Protein AF-A0A6I3V0F7-F1 (afdb_monomer_lite)

pLDDT: mean 91.75, std 7.53, range [50.84, 97.44]

InterPro domains:
  IPR022719 Gliding motility-associated protein GldM, C-terminal [PF12080] (18-91)

Organism: Streptococcus pneumoniae (NCBI:txid1313)

Radius of gyration: 22.04 Å; chains: 1; bounding box: 53×34×64 Å

Sequence (92 aa):
PKGGTISQSFDFRVKNVPPPQGQVQGKNVVSMPASSIPNQKVAVAMPDFDFPVSFTVNIFMFKVPGRAAMMVTGNSMASVAALTKNLRSGDI

Structure (mmCIF, N/CA/C/O backbone):
data_AF-A0A6I3V0F7-F1
#
_entry.id   AF-A0A6I3V0F7-F1
#
loop_
_atom_site.group_PDB
_atom_site.id
_atom_site.type_symbol
_atom_site.label_atom_id
_atom_site.label_alt_id
_atom_site.label_comp_id
_atom_site.label_asym_id
_atom_site.label_entity_id
_atom_site.label_seq_id
_atom_site.pdbx_PDB_ins_code
_atom_site.Cartn_x
_atom_site.Cartn_y
_atom_site.Cartn_z
_atom_site.occupancy
_atom_site.B_iso_or_equiv
_atom_site.auth_seq_id
_atom_site.auth_comp_id
_atom_site.auth_asym_id
_atom_site.auth_atom_id
_atom_site.pdbx_PDB_model_num
ATOM 1 N N . PRO A 1 1 ? -41.192 17.031 41.311 1.00 50.84 1 PRO A N 1
ATOM 2 C CA . PRO A 1 1 ? -40.027 16.534 40.536 1.00 50.84 1 PRO A CA 1
ATOM 3 C C . PRO A 1 1 ? -38.793 16.376 41.446 1.00 50.8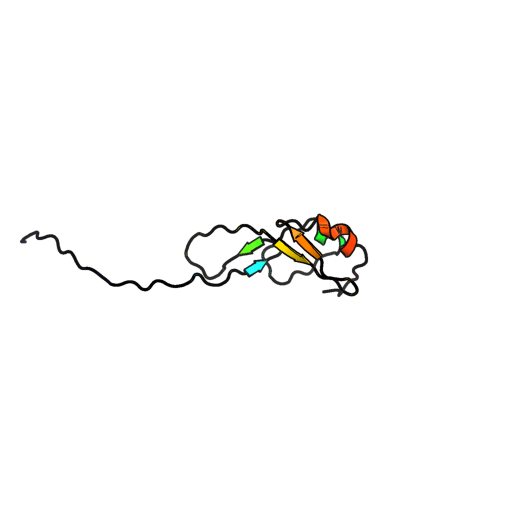4 1 PRO A C 1
ATOM 5 O O . PRO A 1 1 ? -38.106 17.352 41.728 1.00 50.84 1 PRO A O 1
ATOM 8 N N . LYS A 1 2 ? -38.561 15.174 41.995 1.00 58.16 2 LYS A N 1
ATOM 9 C CA . LYS A 1 2 ? -37.389 14.905 42.847 1.00 58.16 2 LYS A CA 1
ATOM 10 C C . LYS A 1 2 ? -36.190 14.589 41.943 1.00 58.16 2 LYS A C 1
ATOM 12 O O . LYS A 1 2 ? -36.132 13.511 41.364 1.00 58.16 2 LYS A O 1
ATOM 17 N N . GLY A 1 3 ? -35.299 15.568 41.777 1.00 65.75 3 GLY A N 1
ATOM 18 C CA . GLY A 1 3 ? -34.141 15.555 40.874 1.00 65.75 3 GLY A CA 1
ATOM 19 C C . GLY A 1 3 ? -32.979 14.676 41.341 1.00 65.75 3 GLY A C 1
ATOM 20 O O . GLY A 1 3 ? -31.885 15.180 41.565 1.00 65.75 3 GLY A O 1
ATOM 21 N N . GLY A 1 4 ? -33.219 13.377 41.516 1.00 75.75 4 GLY A N 1
ATOM 22 C CA . GLY A 1 4 ? -32.150 12.411 41.774 1.00 75.75 4 GLY A CA 1
ATOM 23 C C . GLY A 1 4 ? -31.445 12.007 40.479 1.00 75.75 4 GLY A C 1
ATOM 24 O O . GLY A 1 4 ? -32.103 11.641 39.507 1.00 75.75 4 GLY A O 1
ATOM 25 N N . THR A 1 5 ? -30.114 12.057 40.463 1.00 76.56 5 THR A N 1
ATOM 26 C CA . THR A 1 5 ? -29.297 11.560 39.349 1.00 76.56 5 THR A CA 1
ATOM 27 C C . THR A 1 5 ? -29.450 10.043 39.242 1.00 76.56 5 THR A C 1
ATOM 29 O O . THR A 1 5 ? -29.109 9.318 40.175 1.00 76.56 5 THR A O 1
ATOM 32 N N . ILE A 1 6 ? -29.963 9.552 38.114 1.00 77.75 6 ILE A N 1
ATOM 33 C CA . ILE A 1 6 ? -30.039 8.115 37.829 1.00 77.75 6 ILE A CA 1
ATOM 34 C C . ILE A 1 6 ? -28.737 7.710 37.135 1.00 77.75 6 ILE A C 1
ATOM 36 O O . ILE A 1 6 ? -28.418 8.228 36.069 1.00 77.75 6 ILE A O 1
ATOM 40 N N . SER A 1 7 ? -27.998 6.783 37.743 1.00 83.31 7 SER A N 1
ATOM 41 C CA . SER A 1 7 ? -26.821 6.142 37.152 1.00 83.31 7 SER A CA 1
ATOM 42 C C . SER A 1 7 ? -27.127 4.659 36.952 1.00 83.31 7 SER A C 1
ATOM 44 O O . SER A 1 7 ? -27.539 3.988 37.898 1.00 83.31 7 SER A O 1
ATOM 46 N N . GLN A 1 8 ? -26.978 4.160 35.724 1.00 84.25 8 GLN A N 1
ATOM 47 C CA . GLN A 1 8 ? -27.113 2.742 35.382 1.00 84.25 8 GLN A CA 1
ATOM 48 C C . GLN A 1 8 ? -25.866 2.291 34.623 1.00 84.25 8 GLN A C 1
ATOM 50 O O . GLN A 1 8 ? -25.401 2.980 33.714 1.00 84.25 8 GLN A O 1
ATOM 55 N N . SER A 1 9 ? -25.327 1.137 35.006 1.00 88.19 9 SER A N 1
ATOM 56 C CA . SER A 1 9 ? -24.210 0.487 34.326 1.00 88.19 9 SER A CA 1
ATOM 57 C C . SER A 1 9 ? -24.720 -0.477 33.260 1.00 88.19 9 SER A C 1
ATOM 59 O O . SER A 1 9 ? -25.687 -1.201 33.493 1.00 88.19 9 SER A O 1
ATOM 61 N N . PHE A 1 10 ? -24.023 -0.532 32.128 1.00 89.12 10 PHE A N 1
ATOM 62 C CA . PHE A 1 10 ? -24.271 -1.502 31.067 1.00 89.12 10 PHE A CA 1
ATOM 63 C C . PHE A 1 10 ? -22.987 -2.251 30.749 1.00 89.12 10 PHE A C 1
ATOM 65 O O . PHE A 1 10 ? -21.920 -1.644 30.635 1.00 89.12 10 PHE A O 1
ATOM 72 N N . ASP A 1 11 ? -23.109 -3.558 30.557 1.00 92.25 11 ASP A N 1
ATOM 73 C CA . ASP A 1 11 ? -21.996 -4.381 30.111 1.00 92.25 11 ASP A CA 1
ATOM 74 C C . ASP A 1 11 ? -21.864 -4.295 28.589 1.00 92.25 11 ASP A C 1
ATOM 76 O O . ASP A 1 11 ? -22.816 -4.530 27.839 1.00 92.25 11 ASP A O 1
ATOM 80 N N . PHE A 1 12 ? -20.655 -3.991 28.123 1.00 94.38 12 PHE A N 1
ATOM 81 C CA . PHE A 1 12 ? -20.318 -3.955 26.705 1.00 94.38 12 PHE A CA 1
ATOM 82 C C . PHE A 1 12 ? -19.422 -5.130 26.336 1.00 94.38 12 PHE A C 1
ATOM 84 O O . PHE A 1 12 ? -18.601 -5.603 27.120 1.00 94.38 12 PHE A O 1
ATOM 91 N N . ARG A 1 13 ? -19.558 -5.598 25.094 1.00 93.31 13 ARG A N 1
ATOM 92 C CA . ARG A 1 13 ? -18.701 -6.653 24.553 1.00 93.31 13 ARG A CA 1
ATOM 93 C C . ARG A 1 13 ? -17.487 -6.029 23.879 1.00 93.31 13 ARG A C 1
ATOM 95 O O . ARG A 1 13 ? -17.643 -5.195 22.992 1.00 93.31 13 ARG A O 1
ATOM 102 N N . VAL A 1 14 ? -16.298 -6.514 24.218 1.00 93.75 14 VAL A N 1
ATOM 103 C CA . VAL A 1 14 ? -15.074 -6.229 23.460 1.00 93.75 14 VAL A CA 1
ATOM 104 C C . VAL A 1 14 ? -15.038 -7.147 22.235 1.00 93.75 14 VAL A C 1
ATOM 106 O O . VAL A 1 14 ? -15.223 -8.362 22.352 1.00 93.75 14 VAL A O 1
ATOM 109 N N . LYS A 1 15 ? -14.855 -6.569 21.046 1.00 91.44 15 LYS A N 1
ATOM 110 C CA . LYS A 1 15 ? -14.788 -7.285 19.765 1.00 91.44 15 LYS A CA 1
ATOM 111 C C . LYS A 1 15 ? -13.482 -6.965 19.049 1.00 91.44 15 LYS A C 1
ATOM 113 O O . LYS A 1 15 ? -12.927 -5.886 19.221 1.00 91.44 15 LYS A O 1
ATOM 118 N N . ASN A 1 16 ? -13.021 -7.908 18.234 1.00 89.31 16 ASN A N 1
ATOM 119 C CA . ASN A 1 16 ? -11.887 -7.682 17.346 1.00 89.31 16 ASN A CA 1
ATOM 120 C C . ASN A 1 16 ? -12.302 -6.769 16.188 1.00 89.31 16 ASN A C 1
ATOM 122 O O . ASN A 1 16 ? -13.441 -6.837 15.720 1.00 89.31 16 ASN A O 1
ATOM 126 N N . VAL A 1 17 ? -11.361 -5.958 15.708 1.00 88.00 17 VAL A N 1
ATOM 127 C CA . VAL A 1 17 ? -11.532 -5.188 14.472 1.00 88.00 17 VAL A CA 1
ATOM 128 C C . VAL A 1 17 ? -11.530 -6.164 13.284 1.00 88.00 17 VAL A C 1
ATOM 130 O O . VAL A 1 17 ? -10.705 -7.085 13.273 1.00 88.00 17 VAL A O 1
ATOM 133 N N . PRO A 1 18 ? -12.432 -6.007 12.296 1.00 88.75 18 PRO A N 1
ATOM 134 C CA . PRO A 1 18 ? -12.401 -6.804 11.074 1.00 88.75 18 PRO A CA 1
ATOM 135 C C . PRO A 1 18 ? -11.038 -6.727 10.365 1.00 88.75 18 PRO A C 1
ATOM 137 O O . PRO A 1 18 ? -10.324 -5.733 10.502 1.00 88.75 18 PRO A O 1
ATOM 140 N N . PRO A 1 19 ? -10.648 -7.751 9.589 1.00 90.62 19 PRO A N 1
ATOM 141 C CA . PRO A 1 19 ? -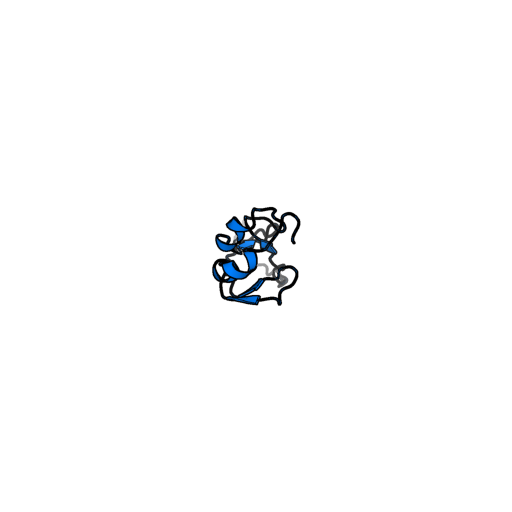9.419 -7.684 8.813 1.00 90.62 19 PRO A CA 1
ATOM 142 C C . PRO A 1 19 ? -9.530 -6.592 7.733 1.00 90.62 19 PRO A C 1
ATOM 144 O O . PRO A 1 19 ? -10.531 -6.546 7.012 1.00 90.62 19 PRO A O 1
ATOM 147 N N . PRO A 1 20 ? -8.522 -5.716 7.590 1.00 93.31 20 PRO A N 1
ATOM 148 C CA . PRO A 1 20 ? -8.520 -4.723 6.528 1.00 93.31 20 PRO A CA 1
ATOM 149 C C . PRO A 1 20 ? -8.177 -5.353 5.168 1.00 93.31 20 PRO A C 1
ATOM 151 O O . PRO A 1 20 ? -7.654 -6.465 5.087 1.00 93.31 20 PRO A O 1
ATOM 154 N N . GLN A 1 21 ? -8.432 -4.613 4.091 1.00 94.50 21 GLN A N 1
ATOM 155 C CA . GLN A 1 21 ? -8.182 -5.025 2.710 1.00 94.50 21 GLN A CA 1
ATOM 156 C C . GLN A 1 21 ? -7.007 -4.247 2.115 1.00 94.50 21 GLN A C 1
ATOM 158 O O . GLN A 1 21 ? -6.960 -3.019 2.194 1.00 94.50 21 GLN A O 1
ATOM 163 N N . GLY A 1 22 ? -6.067 -4.960 1.493 1.00 95.12 22 GLY A N 1
ATOM 164 C CA . GLY A 1 22 ? -4.999 -4.352 0.701 1.00 95.12 22 GLY A CA 1
ATOM 165 C C . GLY A 1 22 ? -5.521 -3.905 -0.663 1.00 95.12 22 GLY A C 1
ATOM 166 O O . GLY A 1 22 ? -6.255 -4.639 -1.319 1.00 95.12 22 GLY A O 1
ATOM 167 N N . GLN A 1 23 ? -5.138 -2.708 -1.094 1.00 96.25 23 GLN A N 1
ATOM 168 C CA . GLN A 1 23 ? -5.621 -2.104 -2.331 1.00 96.25 23 GLN A CA 1
ATOM 169 C C . GLN A 1 23 ? -4.498 -1.457 -3.130 1.00 96.25 23 GLN A C 1
ATOM 171 O O . GLN A 1 23 ? -3.521 -0.946 -2.584 1.00 96.25 23 GLN A O 1
ATOM 176 N N . VAL A 1 24 ? -4.689 -1.409 -4.443 1.00 96.06 24 VAL A N 1
ATOM 177 C CA . VAL A 1 24 ? -3.878 -0.628 -5.378 1.00 96.06 24 VAL A CA 1
ATOM 178 C C . VAL A 1 24 ? -4.848 0.245 -6.165 1.00 96.06 24 VAL A C 1
ATOM 180 O O . VAL A 1 24 ? -5.810 -0.260 -6.738 1.00 96.06 24 VAL A O 1
ATOM 183 N N . GLN A 1 25 ? -4.653 1.566 -6.138 1.00 94.06 25 GLN A N 1
ATOM 184 C CA . GLN A 1 25 ? -5.603 2.542 -6.705 1.00 94.06 25 GLN A CA 1
ATOM 185 C C . GLN A 1 25 ? -7.050 2.392 -6.184 1.00 94.06 25 GLN A C 1
ATOM 187 O O . GLN A 1 25 ? -8.014 2.522 -6.937 1.00 94.06 25 GLN A O 1
ATOM 192 N N . GLY A 1 26 ? -7.215 2.083 -4.894 1.00 93.75 26 GLY A N 1
ATOM 193 C CA . GLY A 1 26 ? -8.538 1.942 -4.272 1.00 93.75 26 GLY A CA 1
ATOM 194 C C . GLY A 1 26 ? -9.300 0.671 -4.671 1.00 93.75 26 GLY A C 1
ATOM 195 O O . GLY A 1 26 ? -10.502 0.579 -4.437 1.00 93.75 26 GLY A O 1
ATOM 196 N N . LYS A 1 27 ? -8.633 -0.297 -5.315 1.00 94.88 27 LYS A N 1
ATOM 197 C CA . LYS A 1 27 ? -9.240 -1.545 -5.797 1.00 94.88 27 LYS A CA 1
ATOM 198 C C . LYS A 1 27 ? -8.416 -2.761 -5.380 1.00 94.88 27 LYS A C 1
ATOM 200 O O . LYS A 1 27 ? -7.204 -2.663 -5.202 1.00 94.88 27 LYS A O 1
ATOM 205 N N . ASN A 1 28 ? -9.078 -3.914 -5.280 1.00 93.75 28 ASN A N 1
ATOM 206 C CA . ASN A 1 28 ? -8.434 -5.198 -4.969 1.00 93.75 28 ASN A CA 1
ATOM 207 C C . ASN A 1 28 ? -7.803 -5.835 -6.215 1.00 93.75 28 ASN A C 1
ATOM 209 O O . ASN A 1 28 ? -6.740 -6.440 -6.142 1.00 93.75 28 ASN A O 1
ATOM 213 N N . VAL A 1 29 ? -8.461 -5.680 -7.365 1.00 94.12 29 VAL A N 1
ATOM 214 C CA . VAL A 1 29 ? -7.968 -6.115 -8.672 1.00 94.12 29 VAL A CA 1
ATOM 215 C C . VAL A 1 29 ? -8.011 -4.909 -9.592 1.00 94.12 29 VAL A C 1
ATOM 217 O O . VAL A 1 29 ? -9.043 -4.247 -9.726 1.00 94.12 29 VAL A O 1
ATOM 220 N N . VAL A 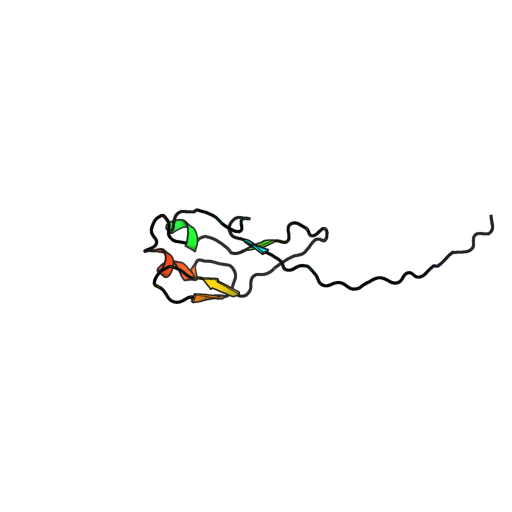1 30 ? -6.877 -4.602 -10.206 1.00 94.94 30 VAL A N 1
ATOM 221 C CA . VAL A 1 30 ? -6.728 -3.461 -11.103 1.00 94.94 30 VAL A CA 1
ATOM 222 C C . VAL A 1 30 ? -5.946 -3.900 -12.333 1.00 94.94 30 VAL A C 1
ATOM 224 O O . VAL A 1 30 ? -4.902 -4.534 -12.223 1.00 94.94 30 VAL A O 1
ATOM 227 N N . SER A 1 31 ? -6.469 -3.566 -13.511 1.00 94.62 31 SER A N 1
ATOM 228 C CA . SER A 1 31 ? -5.750 -3.736 -14.771 1.00 94.62 31 SER A CA 1
ATOM 229 C C . SER A 1 31 ? -5.010 -2.444 -15.084 1.00 94.62 31 SER A C 1
ATOM 231 O O . SER A 1 31 ? -5.601 -1.363 -15.030 1.00 94.62 31 SER A O 1
ATOM 233 N N . MET A 1 32 ? -3.715 -2.543 -15.372 1.00 94.88 32 MET A N 1
ATOM 234 C CA . MET A 1 32 ? -2.888 -1.393 -15.721 1.00 94.88 32 MET A CA 1
ATOM 235 C C . MET A 1 32 ? -1.711 -1.801 -16.615 1.00 94.88 32 MET A C 1
ATOM 237 O O . MET A 1 32 ? -1.328 -2.973 -16.625 1.00 94.88 32 MET A O 1
ATOM 241 N N . PRO A 1 33 ? -1.096 -0.853 -17.342 1.00 94.31 33 PRO A N 1
ATOM 242 C CA . PRO A 1 33 ? 0.141 -1.114 -18.066 1.00 94.31 33 PRO A CA 1
ATOM 243 C C . PRO A 1 33 ? 1.269 -1.571 -17.129 1.00 94.31 33 PRO A C 1
ATOM 245 O O . PRO A 1 33 ? 1.466 -1.010 -16.053 1.00 94.31 33 PRO A O 1
ATOM 248 N N . ALA A 1 34 ? 2.091 -2.526 -17.568 1.00 93.81 34 ALA A N 1
ATOM 249 C CA . ALA A 1 34 ? 3.237 -2.999 -16.783 1.00 93.81 34 ALA A CA 1
ATOM 250 C C . ALA A 1 34 ? 4.213 -1.867 -16.394 1.00 93.81 34 ALA A C 1
ATOM 252 O O . ALA A 1 34 ? 4.824 -1.891 -15.324 1.00 93.81 34 ALA A O 1
ATOM 253 N N . SER A 1 35 ? 4.315 -0.839 -17.242 1.00 93.69 35 SER A N 1
ATOM 254 C CA . SER A 1 35 ? 5.131 0.353 -17.009 1.00 93.69 35 SER A CA 1
ATOM 255 C C . SER A 1 35 ? 4.628 1.235 -15.863 1.00 93.69 35 SER A C 1
ATOM 257 O O . SER A 1 35 ? 5.425 1.978 -15.293 1.00 93.69 35 SER A O 1
ATOM 259 N N . SER A 1 36 ? 3.343 1.167 -15.493 1.00 95.31 36 SER A N 1
ATOM 260 C CA . SER A 1 36 ? 2.793 1.979 -14.402 1.00 95.31 36 SER A CA 1
ATOM 261 C C . SER A 1 36 ? 2.922 1.323 -13.032 1.00 95.31 36 SER A C 1
ATOM 263 O O . SER A 1 36 ? 2.841 2.042 -12.036 1.00 95.31 36 SER A O 1
ATOM 265 N N . ILE A 1 37 ? 3.128 0.002 -12.967 1.00 95.56 37 ILE A N 1
ATOM 266 C CA . ILE A 1 37 ? 3.226 -0.767 -11.713 1.00 95.56 37 ILE A CA 1
ATOM 267 C C . ILE A 1 37 ? 4.272 -0.175 -10.751 1.00 95.56 37 ILE A C 1
ATOM 269 O O . ILE A 1 37 ? 3.927 0.050 -9.593 1.00 95.56 37 ILE A O 1
ATOM 273 N N . PRO A 1 38 ? 5.503 0.178 -11.178 1.00 96.00 38 PRO A N 1
ATOM 274 C CA . PRO A 1 38 ? 6.525 0.671 -10.249 1.00 96.00 38 PRO A CA 1
ATOM 275 C C . PRO A 1 38 ? 6.185 2.011 -9.587 1.00 96.00 38 PRO A C 1
ATOM 277 O O . PRO A 1 38 ? 6.732 2.340 -8.539 1.00 96.00 38 PRO A O 1
ATOM 280 N N . ASN A 1 39 ? 5.267 2.775 -10.183 1.00 96.44 39 ASN A N 1
ATOM 281 C CA . ASN A 1 39 ? 4.818 4.066 -9.662 1.00 96.44 39 ASN A CA 1
ATOM 282 C C . ASN A 1 39 ? 3.623 3.937 -8.706 1.00 96.44 39 ASN A C 1
ATOM 284 O O . ASN A 1 39 ? 3.137 4.943 -8.189 1.00 96.44 39 ASN A O 1
ATOM 288 N N . GLN A 1 40 ? 3.120 2.721 -8.483 1.00 97.12 40 GLN A N 1
ATOM 289 C CA . GLN A 1 40 ? 1.988 2.489 -7.597 1.00 97.12 40 GLN A CA 1
ATOM 290 C C . GLN A 1 40 ? 2.416 2.359 -6.139 1.00 97.12 40 GLN A C 1
ATOM 292 O O . GLN A 1 40 ? 3.566 2.057 -5.802 1.00 97.12 40 GLN A O 1
ATOM 297 N N . LYS A 1 41 ? 1.432 2.555 -5.263 1.00 97.25 41 LYS A N 1
ATOM 298 C CA . LYS A 1 41 ? 1.548 2.295 -3.835 1.00 97.25 41 LYS A CA 1
ATOM 299 C C . LYS A 1 41 ? 0.468 1.316 -3.402 1.00 97.25 41 LYS A C 1
ATOM 301 O O . LYS A 1 41 ? -0.668 1.396 -3.868 1.00 97.25 41 LYS A O 1
ATOM 306 N N . VAL A 1 42 ? 0.836 0.423 -2.495 1.00 97.19 42 VAL A N 1
ATOM 307 C CA . VAL A 1 42 ? -0.101 -0.414 -1.753 1.00 97.19 42 VAL A CA 1
ATOM 308 C C . VAL A 1 42 ? -0.746 0.453 -0.676 1.00 97.19 42 VAL A C 1
ATOM 310 O O . VAL A 1 42 ? -0.067 1.141 0.089 1.00 97.19 42 VAL A O 1
ATOM 313 N N . ALA A 1 43 ? -2.066 0.436 -0.637 1.00 96.12 43 ALA A N 1
ATOM 314 C CA . ALA A 1 43 ? -2.886 1.090 0.364 1.00 96.12 43 ALA A CA 1
ATOM 315 C C . ALA A 1 43 ? -3.679 0.039 1.140 1.00 96.12 43 ALA A C 1
ATOM 317 O O . ALA A 1 43 ? -3.731 -1.132 0.763 1.00 96.12 43 ALA A O 1
ATOM 318 N N . VAL A 1 44 ? -4.292 0.468 2.235 1.00 95.62 44 VAL A N 1
ATOM 319 C CA . VAL A 1 44 ? -5.138 -0.376 3.072 1.00 95.62 44 VAL A CA 1
ATOM 320 C C . VAL A 1 44 ? -6.452 0.353 3.287 1.00 95.62 44 VAL A C 1
ATOM 322 O O . VAL A 1 44 ? -6.446 1.549 3.577 1.00 95.62 44 VAL A O 1
ATOM 325 N N . ALA A 1 45 ? -7.560 -0.362 3.142 1.00 92.25 45 ALA A N 1
ATOM 326 C CA . ALA A 1 45 ? -8.898 0.165 3.350 1.00 92.25 45 ALA A CA 1
ATOM 327 C C . ALA A 1 45 ? -9.750 -0.810 4.166 1.00 92.25 45 ALA A C 1
ATOM 329 O O . ALA A 1 45 ? -9.516 -2.019 4.168 1.00 92.25 45 ALA A O 1
ATOM 330 N N . MET A 1 46 ? -10.765 -0.273 4.837 1.00 93.00 46 MET A N 1
ATOM 331 C CA . MET A 1 46 ? -11.771 -1.045 5.560 1.00 93.00 46 MET A CA 1
ATOM 332 C C . MET A 1 46 ? -13.153 -0.465 5.224 1.00 93.00 46 MET A C 1
ATOM 334 O O . MET A 1 46 ? -13.618 0.424 5.928 1.00 93.00 46 MET A O 1
ATOM 338 N N . PRO A 1 47 ? -13.759 -0.877 4.094 1.00 87.00 47 PRO A N 1
ATOM 339 C CA . PRO A 1 47 ? -14.931 -0.199 3.532 1.00 87.00 47 PRO A CA 1
ATOM 340 C C . PRO A 1 47 ? -16.181 -0.259 4.421 1.00 87.00 47 PRO A C 1
ATOM 342 O O . PRO A 1 47 ? -16.971 0.674 4.393 1.00 87.00 47 PRO A O 1
ATOM 345 N N . ASP A 1 48 ? -16.331 -1.306 5.235 1.00 86.38 48 ASP A N 1
ATOM 346 C CA . ASP A 1 48 ? -17.528 -1.551 6.054 1.00 86.38 48 ASP A CA 1
ATOM 347 C C . ASP A 1 48 ? -17.324 -1.193 7.540 1.00 86.38 48 ASP A C 1
ATOM 349 O O . ASP A 1 48 ? -17.912 -1.819 8.425 1.00 86.38 48 ASP A O 1
ATOM 353 N N . PHE A 1 49 ? -16.425 -0.251 7.847 1.00 92.00 49 PHE A N 1
ATOM 354 C CA . PHE A 1 49 ? -16.088 0.108 9.226 1.00 92.00 49 PHE A CA 1
ATOM 355 C C . PHE A 1 49 ? -16.410 1.567 9.539 1.00 92.00 49 PHE A C 1
ATOM 357 O O . PHE A 1 49 ? -15.771 2.485 9.032 1.00 92.00 49 PHE A O 1
ATOM 364 N N . ASP A 1 50 ? -17.376 1.757 10.438 1.00 90.25 50 ASP A N 1
ATOM 365 C CA . ASP A 1 50 ? -17.950 3.066 10.780 1.00 90.25 50 ASP A CA 1
ATOM 366 C C . ASP A 1 50 ? -17.051 3.946 11.666 1.00 90.25 50 ASP A C 1
ATOM 368 O O . ASP A 1 50 ? -17.402 5.086 11.974 1.00 90.25 50 ASP A O 1
ATOM 372 N N . PHE A 1 51 ? -15.889 3.446 12.096 1.00 89.44 51 PHE A N 1
ATOM 373 C CA . PHE A 1 51 ? -14.955 4.212 12.921 1.00 89.44 51 PHE A CA 1
ATOM 374 C C . PHE A 1 51 ? -13.753 4.688 12.095 1.00 89.44 51 PHE A C 1
ATOM 376 O O . PHE A 1 51 ? -13.182 3.905 11.333 1.00 89.44 51 PHE A O 1
ATOM 383 N N . PRO A 1 52 ? -13.301 5.943 12.270 1.00 89.06 52 PRO A N 1
ATOM 384 C CA . PRO A 1 52 ? -12.131 6.447 11.566 1.00 89.06 52 PRO A CA 1
ATOM 385 C C . PRO A 1 52 ? -10.871 5.715 12.039 1.00 89.06 52 PRO A C 1
ATOM 387 O O . PRO A 1 52 ? -10.534 5.718 13.223 1.00 89.06 52 PRO A O 1
ATOM 390 N N . VAL A 1 53 ? -10.156 5.105 11.096 1.00 89.69 53 VAL A N 1
ATOM 391 C CA . VAL A 1 53 ? -8.913 4.365 11.339 1.00 89.69 53 VAL A CA 1
ATOM 392 C C . VAL A 1 53 ? -7.858 4.725 10.303 1.00 89.69 53 VAL A C 1
ATOM 394 O O . VAL A 1 53 ? -8.168 4.993 9.144 1.00 89.69 53 VAL A O 1
ATOM 397 N N . SER A 1 54 ? -6.598 4.696 10.734 1.00 91.56 54 SER A N 1
ATOM 398 C CA . SER A 1 54 ? -5.430 4.968 9.895 1.00 91.56 54 SER A CA 1
ATOM 399 C C . SER A 1 54 ? -4.544 3.732 9.828 1.00 91.56 54 SER A C 1
ATOM 401 O O . SER A 1 54 ? -4.264 3.108 10.852 1.00 91.56 54 SER A O 1
ATOM 403 N N . PHE A 1 55 ? -4.071 3.397 8.629 1.00 93.25 55 PHE A N 1
ATOM 404 C CA . PHE A 1 55 ? -3.257 2.210 8.382 1.00 93.25 55 PHE A CA 1
ATOM 405 C C . PHE A 1 55 ? -1.905 2.573 7.772 1.00 93.25 55 PHE A C 1
ATOM 407 O O . PHE A 1 55 ? -1.810 3.457 6.921 1.00 93.25 55 PHE A O 1
ATOM 414 N N . THR A 1 56 ? -0.879 1.809 8.148 1.00 94.94 56 THR A N 1
ATOM 415 C CA . THR A 1 56 ? 0.466 1.889 7.569 1.00 94.94 56 TH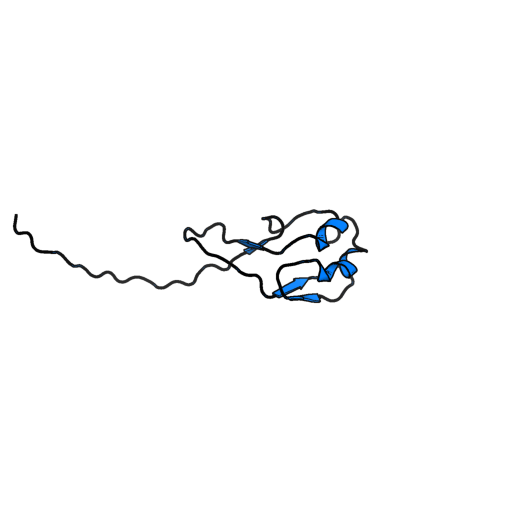R A C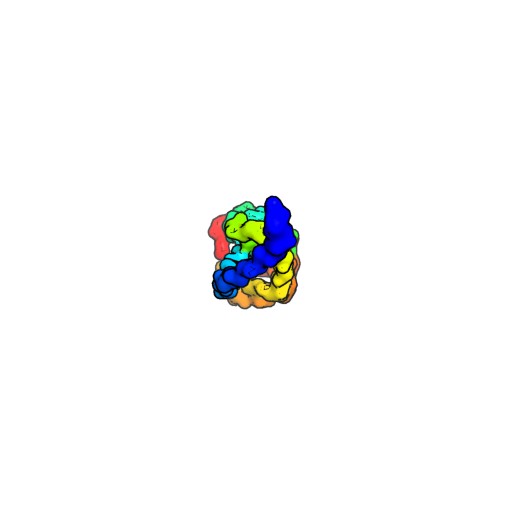A 1
ATOM 416 C C . THR A 1 56 ? 0.855 0.525 7.017 1.00 94.94 56 THR A C 1
ATOM 418 O O . THR A 1 56 ? 0.794 -0.479 7.727 1.00 94.94 56 THR A O 1
ATOM 421 N N . VAL A 1 57 ? 1.270 0.477 5.749 1.00 96.81 57 VAL A N 1
ATOM 422 C CA . VAL A 1 57 ? 1.802 -0.747 5.134 1.00 96.81 57 VAL A CA 1
ATOM 423 C C . VAL A 1 57 ? 3.284 -0.867 5.460 1.00 96.81 57 VAL A C 1
ATOM 425 O O . VAL A 1 57 ? 4.092 -0.055 5.007 1.00 96.81 57 VAL A O 1
ATOM 428 N N . ASN A 1 58 ? 3.632 -1.904 6.220 1.00 96.38 58 ASN A N 1
ATOM 429 C CA . ASN A 1 58 ? 5.010 -2.169 6.626 1.00 96.38 58 ASN A CA 1
ATOM 430 C C . ASN A 1 58 ? 5.748 -3.065 5.630 1.00 96.38 58 ASN A C 1
ATOM 432 O O . ASN A 1 58 ? 6.894 -2.782 5.295 1.00 96.38 58 ASN A O 1
ATOM 436 N N . ILE A 1 59 ? 5.121 -4.158 5.186 1.00 96.62 59 ILE A N 1
ATOM 437 C CA . ILE A 1 59 ? 5.714 -5.148 4.279 1.00 96.62 59 ILE A CA 1
ATOM 438 C C . ILE A 1 59 ? 4.604 -5.719 3.391 1.00 96.62 59 ILE A C 1
ATOM 440 O O . ILE A 1 59 ? 3.491 -5.951 3.868 1.00 96.62 59 ILE A O 1
ATOM 444 N N . PHE A 1 60 ? 4.907 -5.986 2.122 1.00 96.69 60 PHE A N 1
ATOM 445 C CA . PHE A 1 60 ? 4.065 -6.790 1.235 1.00 96.69 60 PHE A CA 1
ATOM 446 C C . PHE A 1 60 ? 4.909 -7.760 0.403 1.00 96.69 60 PHE A C 1
ATOM 448 O O . PHE A 1 60 ? 6.129 -7.630 0.306 1.00 96.69 60 PHE A O 1
ATOM 455 N N . MET A 1 61 ? 4.253 -8.754 -0.192 1.00 96.50 61 MET A N 1
ATOM 456 C CA . MET A 1 61 ? 4.896 -9.723 -1.075 1.00 96.50 61 MET A CA 1
ATOM 457 C C . MET A 1 61 ? 4.437 -9.493 -2.512 1.00 96.50 61 MET A C 1
ATOM 459 O O . MET A 1 61 ? 3.241 -9.412 -2.779 1.00 96.50 61 MET A O 1
ATOM 463 N N . PHE A 1 62 ? 5.392 -9.385 -3.430 1.00 96.00 62 PHE A N 1
ATOM 464 C CA . PHE A 1 62 ? 5.152 -9.172 -4.851 1.00 96.00 62 PHE A CA 1
ATOM 465 C C . PHE A 1 62 ? 5.544 -10.422 -5.633 1.00 96.00 62 PHE A C 1
ATOM 467 O O . PHE A 1 62 ? 6.650 -10.942 -5.470 1.00 96.00 62 PHE A O 1
ATOM 474 N N . LYS A 1 63 ? 4.649 -10.912 -6.486 1.00 95.31 63 LYS A N 1
ATOM 475 C CA . LYS A 1 63 ? 4.872 -12.103 -7.306 1.00 95.31 63 LYS A CA 1
ATOM 476 C C . LYS A 1 63 ? 4.487 -11.794 -8.743 1.00 95.31 63 LYS A C 1
ATOM 478 O O . LYS A 1 63 ? 3.483 -11.141 -8.978 1.00 95.31 63 LYS A O 1
ATOM 483 N N . VAL A 1 64 ? 5.292 -12.292 -9.674 1.00 94.69 64 VAL A N 1
ATOM 484 C CA . VAL A 1 64 ? 5.012 -12.257 -11.111 1.00 94.69 64 VAL A CA 1
ATOM 485 C C . VAL A 1 64 ? 5.229 -13.646 -11.708 1.00 94.69 64 VAL A C 1
ATOM 487 O O . VAL A 1 64 ? 5.989 -14.441 -11.135 1.00 94.69 64 VAL A O 1
ATOM 490 N N . PRO A 1 65 ? 4.611 -13.963 -12.854 1.00 93.56 65 PRO A N 1
ATOM 491 C CA . PRO A 1 65 ? 4.839 -15.227 -13.542 1.00 93.56 65 PRO A CA 1
ATOM 492 C C . PRO A 1 65 ? 6.329 -15.481 -13.833 1.00 93.56 65 PRO A C 1
ATOM 494 O O . PRO A 1 65 ? 7.064 -14.601 -14.279 1.00 93.56 65 PRO A O 1
ATOM 497 N N . GLY A 1 66 ? 6.797 -16.704 -13.562 1.00 91.50 66 GLY A N 1
ATOM 498 C CA . GLY A 1 66 ? 8.165 -17.138 -13.882 1.00 91.50 66 GLY A CA 1
ATOM 499 C C . GLY A 1 66 ? 9.284 -16.576 -12.992 1.00 91.50 66 GLY A C 1
ATOM 500 O O . GLY A 1 66 ? 10.458 -16.806 -13.287 1.00 91.50 66 GLY A O 1
ATOM 501 N N . ARG A 1 67 ? 8.968 -15.857 -11.906 1.00 91.31 67 ARG A N 1
ATOM 502 C CA . ARG A 1 67 ? 9.954 -15.362 -10.927 1.00 91.31 67 ARG A CA 1
ATOM 503 C C . ARG A 1 67 ? 9.572 -15.762 -9.504 1.00 91.31 67 ARG A C 1
ATOM 505 O O . ARG A 1 67 ? 8.401 -15.967 -9.190 1.00 91.31 67 ARG A O 1
ATOM 512 N N . ALA A 1 68 ? 10.576 -15.861 -8.635 1.00 92.81 68 ALA A N 1
ATOM 513 C CA . ALA A 1 68 ? 10.347 -16.014 -7.204 1.00 92.81 68 ALA A CA 1
ATOM 514 C C . ALA A 1 68 ? 9.640 -14.770 -6.641 1.00 92.81 68 ALA A C 1
ATOM 516 O O . ALA A 1 68 ? 9.828 -13.660 -7.142 1.00 92.81 68 ALA A O 1
ATOM 517 N N . ALA A 1 69 ? 8.830 -14.966 -5.601 1.00 95.31 69 ALA A N 1
ATOM 518 C CA . ALA A 1 69 ? 8.196 -13.858 -4.905 1.00 95.31 69 ALA A CA 1
ATOM 519 C C . ALA A 1 69 ? 9.254 -13.001 -4.194 1.00 95.31 69 ALA A C 1
ATOM 521 O O . ALA A 1 69 ? 10.211 -13.523 -3.621 1.00 95.31 69 ALA A O 1
ATOM 522 N N . MET A 1 70 ? 9.066 -11.687 -4.228 1.00 95.19 70 MET A N 1
ATOM 523 C CA . MET A 1 70 ? 9.935 -10.708 -3.591 1.00 95.19 70 MET A CA 1
ATOM 524 C C . MET A 1 70 ? 9.205 -10.073 -2.411 1.00 95.19 70 MET A C 1
ATOM 526 O O . MET A 1 70 ? 8.084 -9.584 -2.550 1.00 95.19 70 MET A O 1
ATOM 530 N N . MET A 1 71 ? 9.851 -10.064 -1.249 1.00 97.06 71 MET A N 1
ATOM 531 C CA . MET A 1 71 ? 9.389 -9.300 -0.095 1.00 97.06 71 MET A CA 1
ATOM 532 C C . MET A 1 71 ? 9.794 -7.836 -0.269 1.00 97.06 71 MET A C 1
ATOM 534 O O . MET A 1 71 ? 10.950 -7.543 -0.579 1.00 97.06 71 MET A O 1
ATOM 538 N N . VAL A 1 72 ? 8.848 -6.925 -0.071 1.00 97.12 72 VAL A N 1
ATOM 539 C CA . VAL A 1 72 ? 9.057 -5.485 -0.210 1.00 97.12 72 VAL A CA 1
ATOM 540 C C . VAL A 1 72 ? 8.706 -4.796 1.097 1.00 97.12 72 VAL A C 1
ATOM 542 O O . VAL A 1 72 ? 7.597 -4.944 1.604 1.00 97.12 72 VAL A O 1
ATOM 545 N N . THR A 1 73 ? 9.651 -4.023 1.622 1.00 97.44 73 THR A N 1
ATOM 546 C CA . THR A 1 73 ? 9.448 -3.181 2.803 1.00 97.44 73 THR A CA 1
ATOM 547 C C . THR A 1 73 ? 8.872 -1.826 2.397 1.00 97.44 73 THR A C 1
ATOM 549 O O . THR A 1 73 ? 9.324 -1.204 1.434 1.00 97.44 73 THR A O 1
ATOM 552 N N . GLY A 1 74 ? 7.896 -1.348 3.162 1.00 96.94 74 GLY A N 1
ATOM 553 C CA . GLY A 1 74 ? 7.123 -0.143 2.897 1.00 96.94 74 GLY A CA 1
ATOM 554 C C . GLY A 1 74 ? 5.953 -0.394 1.950 1.00 96.94 74 GLY A C 1
ATOM 555 O O . GLY A 1 74 ? 5.544 -1.526 1.709 1.00 96.94 74 GLY A O 1
ATOM 556 N N . ASN A 1 75 ? 5.400 0.690 1.408 1.00 97.38 75 ASN A N 1
ATOM 557 C CA . ASN A 1 75 ? 4.184 0.649 0.595 1.00 97.38 75 ASN A CA 1
ATOM 558 C C . ASN A 1 75 ? 4.412 0.929 -0.898 1.00 97.38 75 ASN A C 1
ATOM 560 O O . ASN A 1 75 ? 3.459 0.941 -1.669 1.00 97.38 75 ASN A O 1
ATOM 564 N N . SER A 1 76 ? 5.649 1.200 -1.309 1.00 97.06 76 SER A N 1
ATOM 565 C CA . SER A 1 76 ? 5.993 1.590 -2.679 1.00 97.06 76 SER A CA 1
ATOM 566 C C . SER A 1 76 ? 6.334 0.378 -3.542 1.00 97.06 76 SER A C 1
ATOM 568 O O . SER A 1 76 ? 7.057 -0.513 -3.099 1.00 97.06 76 SER A O 1
ATOM 570 N N . MET A 1 77 ? 5.889 0.380 -4.800 1.00 96.62 77 MET A N 1
ATOM 571 C CA . MET A 1 77 ? 6.265 -0.632 -5.796 1.00 96.62 77 MET A CA 1
ATOM 572 C C . MET A 1 77 ? 7.535 -0.276 -6.586 1.00 96.62 77 MET A C 1
ATOM 574 O O . MET A 1 77 ? 7.928 -1.005 -7.496 1.00 96.62 77 MET A O 1
ATOM 578 N N . ALA A 1 78 ? 8.230 0.809 -6.240 1.00 96.44 78 ALA A N 1
ATOM 579 C CA . ALA A 1 78 ? 9.419 1.239 -6.979 1.00 96.44 78 ALA A CA 1
ATOM 580 C C . ALA A 1 78 ? 10.535 0.174 -6.995 1.00 96.44 78 ALA A C 1
ATOM 582 O O . ALA A 1 78 ? 11.234 0.012 -7.995 1.00 96.44 78 ALA A O 1
ATOM 583 N N . SER A 1 79 ? 10.675 -0.600 -5.914 1.00 95.19 79 SER A N 1
ATOM 584 C CA . SER A 1 79 ? 11.695 -1.649 -5.783 1.00 95.19 79 SER A CA 1
ATOM 585 C C . SER A 1 79 ? 11.479 -2.840 -6.723 1.00 95.19 79 SER A C 1
ATOM 587 O O . SER A 1 79 ? 12.439 -3.540 -7.044 1.00 95.19 79 SER A O 1
ATOM 589 N N . VAL A 1 80 ? 10.251 -3.058 -7.210 1.00 94.62 80 VAL A N 1
ATOM 590 C CA . VAL A 1 80 ? 9.916 -4.192 -8.089 1.00 94.62 80 VAL A CA 1
ATOM 591 C C . VAL A 1 80 ? 10.003 -3.844 -9.575 1.00 94.62 80 VAL A C 1
ATOM 593 O O . VAL A 1 80 ? 9.695 -4.681 -10.420 1.00 94.62 80 VAL A O 1
ATOM 596 N N . ALA A 1 81 ? 10.489 -2.649 -9.925 1.00 95.12 81 ALA A N 1
ATOM 597 C CA . ALA A 1 81 ? 10.589 -2.181 -11.308 1.00 95.12 81 ALA A CA 1
ATOM 598 C C . ALA A 1 81 ? 11.332 -3.143 -12.246 1.00 95.12 81 ALA A C 1
ATOM 600 O O . ALA A 1 81 ? 10.985 -3.265 -13.416 1.00 95.12 81 ALA A O 1
ATOM 601 N N . ALA A 1 82 ? 12.355 -3.847 -11.756 1.00 93.00 82 ALA A N 1
ATOM 602 C CA . ALA A 1 82 ? 13.086 -4.823 -12.563 1.00 93.00 82 ALA A CA 1
ATOM 603 C C . ALA A 1 82 ? 12.239 -6.058 -12.920 1.00 93.00 82 ALA A C 1
ATOM 605 O O . ALA A 1 82 ? 12.431 -6.643 -13.986 1.00 93.00 82 ALA A O 1
ATOM 606 N N . LEU A 1 83 ? 11.296 -6.434 -12.051 1.00 92.19 83 LEU A N 1
ATOM 607 C CA . LEU A 1 83 ? 10.420 -7.593 -12.230 1.00 92.19 83 LEU A CA 1
ATOM 608 C C . LEU A 1 83 ? 9.281 -7.306 -13.213 1.00 92.19 83 LEU A C 1
ATOM 610 O O . LEU A 1 83 ? 8.785 -8.233 -13.848 1.00 92.19 83 LEU A O 1
ATOM 614 N N . THR A 1 84 ? 8.897 -6.038 -13.382 1.00 92.62 84 THR A N 1
ATOM 615 C CA . THR A 1 84 ? 7.765 -5.654 -14.237 1.00 92.62 84 THR A CA 1
ATOM 616 C C . THR A 1 84 ? 8.135 -5.474 -15.710 1.00 92.62 84 THR A C 1
ATOM 618 O O . THR A 1 84 ? 7.252 -5.473 -16.563 1.00 92.62 84 THR A O 1
ATOM 621 N N . LYS A 1 85 ? 9.431 -5.363 -16.043 1.00 90.88 85 LYS A N 1
ATOM 622 C CA . LYS A 1 85 ? 9.910 -5.049 -17.407 1.00 90.88 85 LYS A CA 1
ATOM 623 C C . LYS A 1 85 ? 9.467 -6.039 -18.484 1.00 90.88 85 LYS A C 1
ATOM 625 O O . LYS A 1 85 ? 9.296 -5.641 -19.628 1.00 90.88 85 LYS A O 1
ATOM 630 N N . ASN A 1 86 ? 9.323 -7.313 -18.124 1.00 90.25 86 ASN A N 1
ATOM 631 C CA . ASN A 1 86 ? 9.026 -8.391 -19.071 1.00 90.25 86 ASN A CA 1
ATOM 632 C C . ASN A 1 86 ? 7.573 -8.877 -18.994 1.00 90.25 86 ASN A C 1
ATOM 634 O O . ASN A 1 86 ? 7.256 -9.894 -19.610 1.00 90.25 86 ASN A O 1
ATOM 638 N N . LEU A 1 87 ? 6.717 -8.187 -18.230 1.00 93.94 87 LEU A N 1
ATOM 639 C CA . LEU A 1 87 ? 5.307 -8.550 -18.135 1.00 93.94 87 LEU A CA 1
ATOM 640 C C . LEU A 1 87 ? 4.593 -8.256 -19.451 1.00 93.94 87 LEU A C 1
ATOM 642 O O . LEU A 1 87 ? 4.832 -7.236 -20.105 1.00 93.94 87 LEU A O 1
ATOM 646 N N . ARG A 1 88 ? 3.703 -9.163 -19.824 1.00 92.81 88 ARG A N 1
ATOM 647 C CA . ARG A 1 88 ? 2.873 -9.091 -21.021 1.00 92.81 88 ARG A CA 1
ATOM 648 C C . ARG A 1 88 ? 1.441 -8.756 -20.639 1.00 92.81 88 ARG A C 1
ATOM 650 O O . ARG A 1 88 ? 1.018 -8.890 -19.494 1.00 92.81 88 ARG A O 1
ATOM 657 N N . SER A 1 89 ? 0.677 -8.317 -21.634 1.00 91.94 89 SER A N 1
ATOM 658 C CA . SER A 1 89 ? -0.766 -8.181 -21.467 1.00 91.94 89 SER A CA 1
ATOM 659 C C . SER A 1 89 ? -1.365 -9.540 -21.093 1.00 91.94 89 SER A C 1
ATOM 661 O O . SER A 1 89 ? -1.096 -10.531 -21.770 1.00 91.94 89 SER A O 1
ATOM 663 N N . GLY A 1 90 ? -2.144 -9.571 -20.011 1.00 92.12 90 GLY A N 1
ATOM 664 C CA . GLY A 1 90 ? -2.755 -10.788 -19.475 1.00 92.12 90 GLY A CA 1
ATOM 665 C C . GLY A 1 90 ? -1.988 -11.454 -18.329 1.00 92.12 90 GLY A C 1
ATOM 666 O O . GLY A 1 90 ? -2.547 -12.358 -17.713 1.00 92.12 90 GLY A O 1
ATOM 667 N N . ASP A 1 91 ? -0.770 -11.008 -18.003 1.00 93.06 91 ASP A N 1
A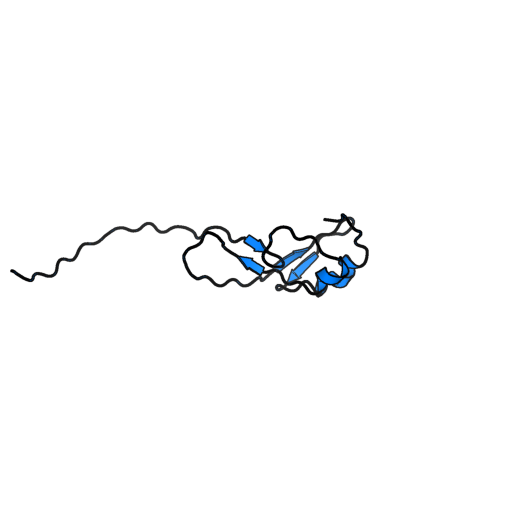TOM 668 C CA . ASP A 1 91 ? -0.065 -11.480 -16.804 1.00 93.06 91 ASP A CA 1
ATOM 669 C C . ASP A 1 91 ? -0.755 -10.959 -15.525 1.00 93.06 91 ASP A C 1
ATOM 671 O O . ASP A 1 91 ? -1.150 -9.790 -15.461 1.00 93.06 91 ASP A O 1
ATOM 675 N N . ILE A 1 92 ? -0.892 -11.835 -14.518 1.00 89.88 92 ILE A N 1
ATOM 676 C CA . ILE A 1 92 ? -1.527 -11.582 -13.207 1.00 89.88 92 ILE A CA 1
ATOM 677 C C . ILE A 1 92 ? -0.559 -11.956 -12.081 1.00 89.88 92 ILE A C 1
ATOM 679 O O . ILE A 1 92 ? 0.118 -13.007 -12.204 1.00 89.88 92 ILE A O 1
#

Foldseek 3Di:
DPPDDDDDDDDDDDDDDDDKAKDKPNDNDDDDQLQCQQVIWIDIGDPPDPDDDDDWDAWDWDDWPPDDIDIDGGTGSNVCNVVSPPDDPPTD

Secondary structure (DSSP, 8-state):
---PPP---------PPPPPEEEETTBSS----GGGGGG-BEEEE-TT--S-------EEEE--TTS--EEEESSBSGGGHHHHTT--TT--